Protein AF-A0A9Q3IUR4-F1 (afdb_monomer)

Radius of gyration: 12.96 Å; Cα contacts (8 Å, |Δi|>4): 60; chains: 1; bounding box: 29×23×28 Å

pLDDT: mean 78.47, std 7.34, range [48.78, 87.12]

Organism: NCBI:txid1389203

Solvent-accessible surface area (backbone atoms only — not comparable to full-atom values): 3686 Å² total; per-residue (Å²): 133,51,76,78,48,74,49,77,52,78,44,77,45,87,46,101,91,48,72,47,77,42,78,50,78,42,77,41,49,77,75,65,91,63,98,70,83,87,80,54,70,66,57,28,60,75,70,69,56,78,88,79,134

Mean predicted aligned error: 6.79 Å

Nearest PDB structures (foldseek):
  2znh-assembly1_A  TM=3.831E-01  e=1.965E+00  Homo sapiens
  2znh-assembly1_B  TM=3.991E-01  e=2.098E+00  Homo sapiens
  7v63-assembly1_B  TM=5.528E-01  e=6.819E+00  Homo sapiens
  6o7x-assembly1_M  TM=3.445E-01  e=2.240E+00  Saccharomyces cerevisiae S288C
  6vmd-assembly1_g  TM=4.578E-01  e=7.281E+00  Spinacia oleracea

Foldseek 3Di:
DDFPDKDWDWDWDQDPVGIQIDGDIDTHDPPDPDPDDDDDVVSCVVRVPDDDD

Structure (mmCIF, N/CA/C/O backbone):
data_AF-A0A9Q3IUR4-F1
#
_entry.id   AF-A0A9Q3IUR4-F1
#
loop_
_atom_site.group_PDB
_atom_site.id
_atom_site.type_symbol
_atom_site.label_atom_id
_atom_site.label_alt_id
_atom_site.label_comp_id
_atom_site.label_asym_id
_atom_site.label_entity_id
_atom_site.label_seq_id
_atom_site.pdbx_PDB_ins_code
_atom_site.Cartn_x
_atom_site.Cartn_y
_atom_site.Cartn_z
_atom_site.occupancy
_atom_site.B_iso_or_equiv
_atom_site.auth_seq_id
_atom_site.auth_comp_id
_atom_site.auth_asym_id
_atom_site.auth_atom_id
_atom_site.pdbx_PDB_model_num
ATOM 1 N N . MET A 1 1 ? 13.413 -15.576 -8.778 1.00 64.56 1 MET A N 1
ATOM 2 C CA . MET A 1 1 ? 12.640 -14.332 -8.594 1.00 64.56 1 MET A CA 1
ATOM 3 C C . MET A 1 1 ? 13.606 -13.167 -8.642 1.00 64.56 1 MET A C 1
ATOM 5 O O . MET A 1 1 ? 14.450 -13.067 -7.760 1.00 64.56 1 MET A O 1
ATOM 9 N N . THR A 1 2 ? 13.508 -12.339 -9.677 1.00 79.12 2 THR A N 1
ATOM 10 C CA . THR A 1 2 ? 14.339 -11.140 -9.859 1.00 79.12 2 THR A CA 1
ATOM 11 C C . THR A 1 2 ? 13.421 -9.924 -9.801 1.00 79.12 2 THR A C 1
ATOM 13 O O . THR A 1 2 ? 12.302 -9.984 -10.317 1.00 79.12 2 THR A O 1
ATOM 16 N N . SER A 1 3 ? 13.847 -8.844 -9.140 1.00 84.81 3 SER A N 1
ATOM 17 C CA . SER A 1 3 ? 13.108 -7.584 -9.202 1.00 84.81 3 SER A CA 1
ATOM 18 C C . SER A 1 3 ? 13.341 -6.928 -10.559 1.00 84.81 3 SER A C 1
ATOM 20 O O . SER A 1 3 ? 14.475 -6.814 -11.019 1.00 84.81 3 SER A O 1
ATOM 22 N N . ILE A 1 4 ? 12.259 -6.504 -11.206 1.00 87.12 4 ILE A N 1
ATOM 23 C CA . ILE A 1 4 ? 12.325 -5.786 -12.488 1.00 87.12 4 ILE A CA 1
ATOM 24 C C . ILE A 1 4 ? 12.303 -4.273 -12.257 1.00 87.12 4 ILE A C 1
ATOM 26 O O . ILE A 1 4 ? 12.697 -3.490 -13.117 1.00 87.12 4 ILE A O 1
ATOM 30 N N . GLY A 1 5 ? 11.838 -3.843 -11.086 1.00 85.44 5 GLY A N 1
ATOM 31 C CA . GLY A 1 5 ? 11.803 -2.441 -10.716 1.00 85.44 5 GLY A CA 1
ATOM 32 C C . GLY A 1 5 ? 10.911 -2.186 -9.517 1.00 85.44 5 GLY A C 1
ATOM 33 O O . GLY A 1 5 ? 10.463 -3.109 -8.832 1.00 85.44 5 GLY A O 1
ATOM 34 N N . THR A 1 6 ? 10.642 -0.906 -9.311 1.00 84.94 6 THR A N 1
ATOM 35 C CA . THR A 1 6 ? 9.870 -0.409 -8.184 1.00 84.94 6 THR A CA 1
ATOM 36 C C . THR A 1 6 ? 8.787 0.541 -8.677 1.00 84.94 6 THR A C 1
ATOM 38 O O . THR A 1 6 ? 9.047 1.380 -9.540 1.00 84.94 6 THR A O 1
ATOM 41 N N . ILE A 1 7 ? 7.586 0.451 -8.104 1.00 85.75 7 ILE A N 1
ATOM 42 C CA . ILE A 1 7 ? 6.526 1.447 -8.284 1.00 85.75 7 ILE A CA 1
ATOM 43 C C . ILE A 1 7 ? 6.103 2.022 -6.933 1.00 85.75 7 ILE A C 1
ATOM 45 O O . ILE A 1 7 ? 5.986 1.299 -5.949 1.00 85.75 7 ILE A O 1
ATOM 49 N N . ILE A 1 8 ? 5.827 3.322 -6.890 1.00 83.44 8 ILE A N 1
ATOM 50 C CA . ILE A 1 8 ? 5.216 3.969 -5.72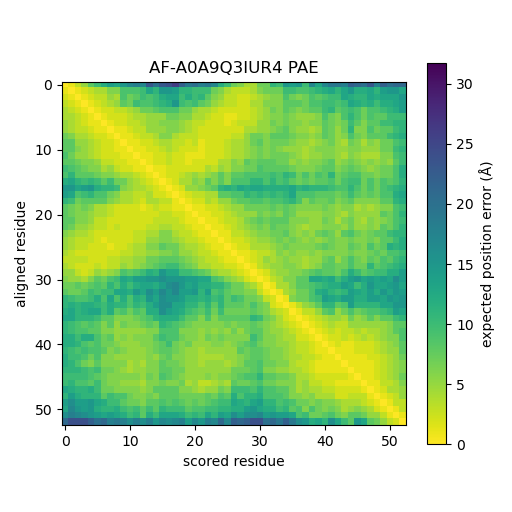6 1.00 83.44 8 ILE A CA 1
ATOM 51 C C . ILE A 1 8 ? 3.756 4.225 -6.070 1.00 83.44 8 ILE A C 1
ATOM 53 O O . ILE A 1 8 ? 3.454 4.865 -7.083 1.00 83.44 8 ILE A O 1
ATOM 57 N N . LYS A 1 9 ? 2.837 3.718 -5.247 1.00 82.44 9 LYS A N 1
ATOM 58 C CA . LYS A 1 9 ? 1.402 3.904 -5.470 1.00 82.44 9 LYS A CA 1
ATOM 59 C C . LYS A 1 9 ? 0.684 4.154 -4.156 1.00 82.44 9 LYS A C 1
ATOM 61 O O . LYS A 1 9 ? 0.771 3.342 -3.242 1.00 82.44 9 LYS A O 1
ATOM 66 N N . GLU A 1 10 ? -0.058 5.259 -4.095 1.00 85.62 10 GLU A N 1
ATOM 67 C CA . GLU A 1 10 ? -0.925 5.543 -2.952 1.00 85.62 10 GLU A CA 1
ATOM 68 C C . GLU A 1 10 ? -2.029 4.484 -2.854 1.00 85.62 10 GLU A C 1
ATOM 70 O O . GLU A 1 10 ? -2.687 4.154 -3.847 1.00 85.62 10 GLU A O 1
ATOM 75 N N . ILE A 1 11 ? -2.248 3.982 -1.640 1.00 85.06 11 ILE A N 1
ATOM 76 C CA . ILE A 1 11 ? -3.381 3.128 -1.299 1.00 85.06 11 ILE A CA 1
ATOM 77 C C . ILE A 1 11 ? -4.196 3.807 -0.221 1.00 85.06 11 ILE A C 1
ATOM 79 O O . ILE A 1 11 ? -3.684 4.202 0.825 1.00 85.06 11 ILE A O 1
ATOM 83 N N . ILE A 1 12 ? -5.497 3.885 -0.470 1.00 85.75 12 ILE A N 1
ATOM 84 C CA . ILE A 1 12 ? -6.459 4.442 0.466 1.00 85.75 12 ILE A CA 1
ATOM 85 C C . ILE A 1 12 ? -7.314 3.294 0.992 1.00 85.75 12 ILE A C 1
ATOM 87 O O . ILE A 1 12 ? -8.072 2.684 0.240 1.00 85.75 12 ILE A O 1
ATOM 91 N N . ILE A 1 13 ? -7.191 3.010 2.287 1.00 83.69 13 ILE A N 1
ATOM 92 C CA . ILE A 1 13 ? -7.998 2.004 2.977 1.00 83.69 13 ILE A CA 1
ATOM 93 C C . ILE A 1 13 ? -9.087 2.729 3.777 1.00 83.69 13 ILE A C 1
ATOM 95 O O . ILE A 1 13 ? -8.762 3.528 4.664 1.00 83.69 13 ILE A O 1
ATOM 99 N N . PRO A 1 14 ? -10.378 2.480 3.502 1.00 80.25 14 PRO A N 1
ATOM 100 C CA . PRO A 1 14 ? -11.455 3.045 4.300 1.00 80.25 14 PRO A CA 1
ATOM 101 C C . PRO A 1 14 ? -11.458 2.412 5.696 1.00 80.25 14 PRO A C 1
ATOM 103 O O . PRO A 1 14 ? -11.478 1.190 5.838 1.00 80.25 14 PRO A O 1
ATOM 106 N N . HIS A 1 15 ? -11.463 3.238 6.740 1.00 79.12 15 HIS A N 1
ATOM 107 C CA . HIS A 1 15 ? -11.528 2.798 8.131 1.00 79.12 15 HIS A CA 1
ATOM 108 C C . HIS A 1 15 ? -12.670 3.512 8.874 1.00 79.12 15 HIS A C 1
ATOM 110 O O . HIS A 1 15 ? -13.113 4.604 8.518 1.00 79.12 15 HIS A O 1
ATOM 116 N N . ARG A 1 16 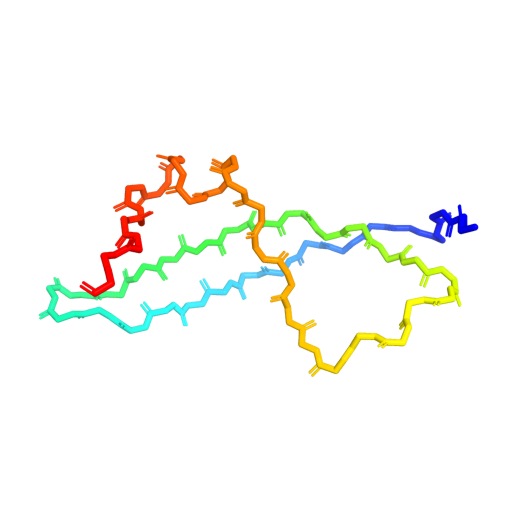? -13.187 2.894 9.944 1.00 75.00 16 ARG A N 1
ATOM 117 C CA . ARG A 1 16 ? -14.382 3.390 10.660 1.00 75.00 16 ARG A CA 1
ATOM 118 C C . ARG A 1 16 ? -14.217 4.798 11.249 1.00 75.00 16 ARG A C 1
ATOM 120 O O . ARG A 1 16 ? -15.211 5.464 11.506 1.00 75.00 16 ARG A O 1
ATOM 127 N N . LYS A 1 17 ? -12.977 5.239 11.480 1.00 80.31 17 LYS A N 1
ATOM 128 C CA . LYS A 1 17 ? -12.631 6.563 12.032 1.00 80.31 17 LYS A CA 1
ATOM 129 C C . LYS A 1 17 ? -12.070 7.544 10.985 1.00 80.31 17 LYS A C 1
ATOM 131 O O . LYS A 1 17 ? -11.597 8.609 11.362 1.00 80.31 17 LYS A O 1
ATOM 136 N N . GLY A 1 18 ? -12.086 7.189 9.698 1.00 81.06 18 GLY A N 1
ATOM 137 C CA . GLY A 1 18 ? -11.490 7.973 8.611 1.00 81.06 18 GLY A CA 1
ATOM 138 C C . GLY A 1 18 ? -10.762 7.093 7.596 1.00 81.06 18 GLY A C 1
ATOM 139 O O . GLY A 1 18 ? -10.810 5.874 7.680 1.00 81.06 18 GLY A O 1
ATOM 140 N N . ASN A 1 19 ? -10.063 7.691 6.638 1.00 82.81 19 ASN A N 1
ATOM 141 C CA . ASN A 1 19 ? -9.294 6.930 5.651 1.00 82.81 19 ASN A CA 1
ATOM 142 C C . ASN A 1 19 ? -7.834 6.798 6.091 1.00 82.81 19 ASN A C 1
ATOM 144 O O . ASN A 1 19 ? -7.225 7.784 6.503 1.00 82.81 19 ASN A O 1
ATOM 148 N N . ILE A 1 20 ? -7.265 5.604 5.950 1.00 83.44 20 ILE A N 1
ATOM 149 C CA . ILE A 1 20 ? -5.826 5.376 6.083 1.00 83.44 20 ILE A CA 1
ATOM 150 C C . ILE A 1 20 ? -5.218 5.550 4.693 1.00 83.44 20 ILE A C 1
ATOM 152 O O . ILE A 1 20 ? -5.630 4.877 3.750 1.00 83.44 20 ILE A O 1
ATOM 156 N N . ARG A 1 21 ? -4.258 6.467 4.559 1.00 86.06 21 ARG A N 1
ATOM 157 C CA . ARG A 1 21 ? -3.495 6.664 3.323 1.00 86.06 21 ARG A CA 1
ATOM 158 C C . ARG A 1 21 ? -2.102 6.085 3.500 1.00 86.06 21 ARG A C 1
ATOM 160 O O . ARG A 1 21 ? -1.364 6.512 4.385 1.00 86.06 21 ARG A O 1
ATOM 167 N N . LEU A 1 22 ? -1.768 5.119 2.661 1.00 84.75 22 LEU A N 1
ATOM 168 C CA .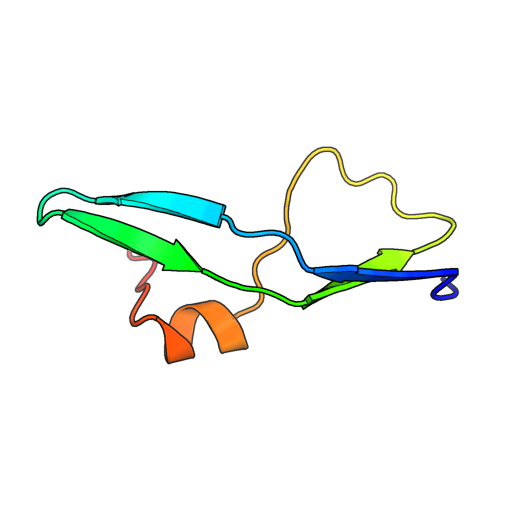 LEU A 1 22 ? -0.472 4.468 2.603 1.00 84.75 22 LEU A CA 1
ATOM 169 C C . LEU A 1 22 ? 0.236 4.960 1.339 1.00 84.75 22 LEU A C 1
ATOM 171 O O . LEU A 1 22 ? -0.375 4.957 0.274 1.00 84.75 22 LEU A O 1
ATOM 175 N N . ASN A 1 23 ? 1.522 5.300 1.433 1.00 84.81 23 ASN A N 1
ATOM 176 C CA . ASN A 1 23 ? 2.371 5.561 0.262 1.00 84.81 23 ASN A CA 1
ATOM 177 C C . ASN A 1 23 ? 3.482 4.507 0.138 1.00 84.81 23 ASN A C 1
ATOM 179 O O . ASN A 1 23 ? 4.657 4.846 0.269 1.00 84.81 23 ASN A O 1
ATOM 183 N N . PRO A 1 24 ? 3.127 3.224 -0.040 1.00 81.38 24 PRO A N 1
ATOM 184 C CA . PRO A 1 24 ? 4.102 2.156 -0.093 1.00 81.38 24 PRO A CA 1
ATOM 185 C C . PRO A 1 24 ? 4.877 2.129 -1.405 1.00 81.38 24 PRO A C 1
ATOM 187 O O . PRO A 1 24 ? 4.374 2.435 -2.493 1.00 81.38 24 PRO A O 1
ATOM 190 N N . GLU A 1 25 ? 6.118 1.693 -1.259 1.00 84.19 25 GLU A N 1
ATOM 191 C CA . GLU A 1 25 ? 7.006 1.308 -2.337 1.00 84.19 25 GLU A CA 1
ATOM 192 C C . GLU A 1 25 ? 6.813 -0.188 -2.634 1.00 84.19 25 GLU A C 1
ATOM 194 O O . GLU A 1 25 ? 7.006 -1.037 -1.762 1.00 84.19 25 GLU A O 1
ATOM 199 N N . PHE A 1 26 ? 6.409 -0.517 -3.862 1.00 81.50 26 PHE A N 1
ATOM 200 C CA . PHE A 1 26 ? 6.219 -1.891 -4.321 1.00 81.50 26 PHE A CA 1
ATOM 201 C C . PHE A 1 26 ? 7.377 -2.336 -5.189 1.00 81.50 26 PHE A C 1
ATOM 203 O O . PHE A 1 26 ? 7.669 -1.712 -6.208 1.00 81.50 26 PHE A O 1
ATOM 210 N N . VAL A 1 27 ? 7.960 -3.477 -4.840 1.00 83.81 27 VAL A N 1
ATOM 211 C CA . VAL A 1 27 ? 8.923 -4.169 -5.694 1.00 83.81 27 VAL A CA 1
ATOM 212 C C . VAL A 1 27 ? 8.159 -5.055 -6.676 1.00 83.81 27 VAL A C 1
ATOM 214 O O . VAL A 1 27 ? 7.423 -5.956 -6.272 1.00 83.81 27 VAL A O 1
ATOM 217 N N . VAL A 1 28 ? 8.335 -4.802 -7.971 1.00 80.44 28 VAL A N 1
ATOM 218 C CA . VAL A 1 28 ? 7.756 -5.615 -9.045 1.00 80.44 28 VAL A CA 1
ATOM 219 C C . VAL A 1 28 ? 8.688 -6.789 -9.322 1.00 80.44 28 VAL A C 1
ATOM 221 O O . VAL A 1 28 ? 9.878 -6.601 -9.587 1.00 80.44 28 VAL A O 1
ATOM 224 N N . LEU A 1 29 ? 8.150 -8.005 -9.257 1.00 85.75 29 LEU A N 1
ATOM 225 C CA . LEU A 1 29 ? 8.893 -9.245 -9.480 1.00 85.75 29 LEU A CA 1
ATOM 226 C C . LEU A 1 29 ? 8.501 -9.856 -10.829 1.00 85.75 29 LEU A C 1
ATOM 228 O O . LEU A 1 29 ? 7.315 -9.925 -11.140 1.00 85.75 29 LEU A O 1
ATOM 232 N N . ASP A 1 30 ? 9.494 -10.343 -11.574 1.00 81.44 30 ASP A N 1
ATOM 233 C CA . ASP A 1 30 ? 9.354 -10.877 -12.948 1.00 81.44 30 ASP A CA 1
ATOM 234 C C . ASP A 1 30 ? 8.396 -12.062 -13.076 1.00 81.44 30 ASP A C 1
ATOM 236 O O . ASP A 1 30 ? 7.741 -12.244 -14.092 1.00 81.44 30 ASP A O 1
ATOM 240 N N . ASP A 1 31 ? 8.249 -12.819 -11.993 1.00 75.06 31 ASP A N 1
ATOM 241 C CA . ASP A 1 31 ? 7.506 -14.080 -11.969 1.00 75.06 31 ASP A CA 1
ATOM 242 C C . ASP A 1 31 ? 6.461 -14.111 -10.837 1.00 75.06 31 ASP A C 1
ATOM 244 O O . ASP A 1 31 ? 6.086 -15.164 -10.315 1.00 75.06 31 ASP A O 1
ATOM 248 N N . ALA A 1 32 ? 6.015 -12.938 -10.368 1.00 71.00 32 ALA A N 1
ATOM 249 C CA . ALA A 1 32 ? 4.984 -12.878 -9.336 1.00 71.00 32 ALA A CA 1
ATOM 250 C C . ALA A 1 32 ? 3.589 -13.126 -9.927 1.00 71.00 32 ALA A C 1
ATOM 252 O O . ALA A 1 32 ? 2.904 -12.208 -10.372 1.00 71.00 32 ALA A O 1
ATOM 253 N N . HIS A 1 33 ? 3.110 -14.365 -9.820 1.00 66.75 33 HIS A N 1
ATOM 254 C CA . HIS A 1 33 ? 1.698 -14.715 -10.012 1.00 66.75 33 HIS A CA 1
ATOM 255 C C . HIS A 1 33 ? 0.857 -14.370 -8.774 1.00 66.75 33 HIS A C 1
ATOM 257 O O . HIS A 1 33 ? 0.262 -15.238 -8.139 1.00 66.75 33 HIS A O 1
ATOM 263 N N . ILE A 1 34 ? 0.822 -13.094 -8.394 1.00 66.00 34 ILE A N 1
ATOM 264 C CA . ILE A 1 34 ? 0.013 -12.621 -7.270 1.00 66.00 34 ILE A CA 1
ATOM 265 C C . ILE A 1 34 ? -1.130 -11.766 -7.830 1.00 66.00 34 ILE A C 1
ATOM 267 O O . ILE A 1 34 ? -0.901 -10.731 -8.442 1.00 66.00 34 ILE A O 1
ATOM 271 N N . GLN A 1 35 ? -2.378 -12.189 -7.604 1.00 64.56 35 GLN A N 1
ATOM 272 C CA . GLN A 1 35 ? -3.587 -11.440 -7.998 1.00 64.56 35 GLN A CA 1
ATOM 273 C C . GLN A 1 35 ? -3.983 -10.341 -6.993 1.00 64.56 35 GLN A C 1
ATOM 275 O O . GLN A 1 35 ? -5.066 -9.769 -7.080 1.00 64.56 35 GLN A O 1
ATOM 280 N N . GLY A 1 36 ? -3.131 -10.069 -6.008 1.00 65.00 36 GLY A N 1
ATOM 281 C CA . GLY A 1 36 ? -3.415 -9.170 -4.899 1.00 65.00 36 GLY A CA 1
ATOM 282 C C . GLY A 1 36 ? -2.227 -8.304 -4.505 1.00 65.00 36 GLY A C 1
ATOM 283 O O . GLY A 1 36 ? -1.155 -8.335 -5.102 1.00 65.00 36 GLY A O 1
ATOM 284 N N . LEU A 1 37 ? -2.434 -7.514 -3.463 1.00 70.56 37 LEU A N 1
ATOM 285 C CA . LEU A 1 37 ? -1.388 -6.715 -2.858 1.00 70.56 37 LEU A CA 1
ATOM 286 C C . LEU A 1 37 ? -0.914 -7.393 -1.576 1.00 70.56 37 LEU A C 1
ATOM 288 O O . LEU A 1 37 ? -1.721 -7.638 -0.680 1.00 70.56 37 LEU A O 1
ATOM 292 N N . LEU A 1 38 ? 0.386 -7.649 -1.459 1.00 72.62 38 LEU A N 1
ATOM 293 C CA . LEU A 1 38 ? 0.978 -8.068 -0.193 1.00 72.62 38 LEU A CA 1
ATOM 294 C C . LEU A 1 38 ? 1.475 -6.834 0.554 1.00 72.62 38 LEU A C 1
ATOM 296 O O . LEU A 1 38 ? 2.441 -6.196 0.145 1.00 72.62 38 LEU A O 1
ATOM 300 N N . LEU A 1 39 ? 0.800 -6.502 1.652 1.00 76.50 39 LEU A N 1
ATOM 301 C CA . LEU A 1 39 ? 1.259 -5.477 2.579 1.00 76.50 39 LEU A CA 1
ATOM 302 C C . LEU A 1 39 ? 2.088 -6.146 3.678 1.00 76.50 39 LEU A C 1
ATOM 304 O O . LEU A 1 39 ? 1.552 -6.914 4.482 1.00 76.50 39 LEU A O 1
ATOM 308 N N . GLY A 1 40 ? 3.388 -5.861 3.699 1.00 76.88 40 GLY A N 1
ATOM 309 C CA . GLY A 1 40 ? 4.307 -6.387 4.704 1.00 76.88 40 GLY A CA 1
ATOM 310 C C . GLY A 1 40 ? 3.968 -5.933 6.128 1.00 76.88 40 GLY A C 1
ATOM 311 O O . GLY A 1 40 ? 3.263 -4.945 6.358 1.00 76.88 40 GLY A O 1
ATOM 312 N N . THR A 1 41 ? 4.479 -6.671 7.116 1.00 80.75 41 THR A N 1
ATOM 313 C CA . THR A 1 41 ? 4.270 -6.378 8.546 1.00 80.75 41 THR A CA 1
ATOM 314 C C . THR A 1 41 ? 4.930 -5.072 9.000 1.00 80.75 41 THR A C 1
ATOM 316 O O . THR A 1 41 ? 4.546 -4.499 10.014 1.00 80.75 41 THR A O 1
ATOM 31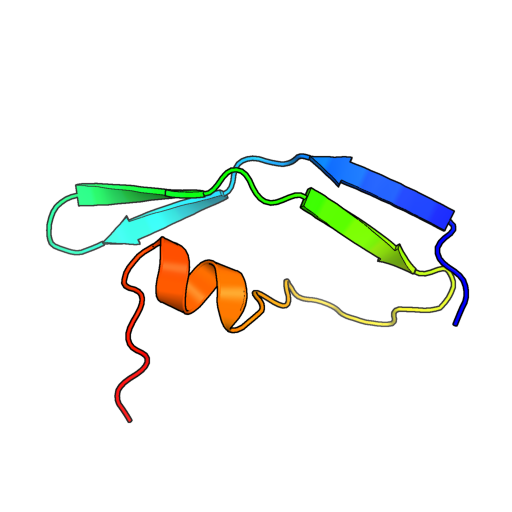9 N N . ASP A 1 42 ? 5.933 -4.603 8.266 1.00 79.81 42 ASP A N 1
ATOM 320 C CA . ASP A 1 42 ? 6.575 -3.297 8.421 1.00 79.81 42 ASP A CA 1
ATOM 321 C C . ASP A 1 42 ? 5.585 -2.146 8.202 1.00 79.81 42 ASP A C 1
ATOM 323 O O . ASP A 1 42 ? 5.439 -1.286 9.071 1.00 79.81 42 ASP A O 1
ATOM 327 N N . TYR A 1 43 ? 4.830 -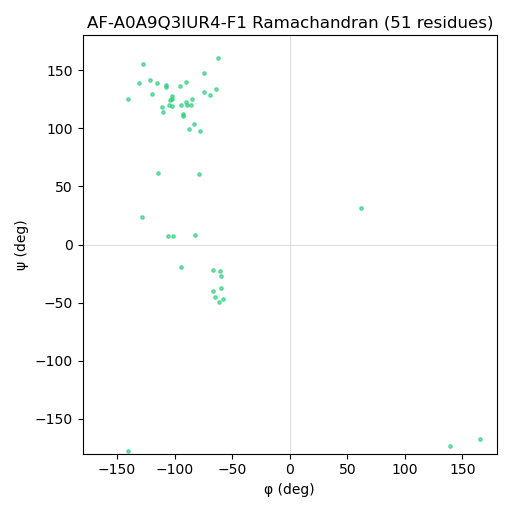2.187 7.103 1.00 77.94 43 TYR A N 1
ATOM 328 C CA . TYR A 1 43 ? 3.765 -1.226 6.822 1.00 77.94 43 TYR A CA 1
ATOM 329 C C . TYR A 1 43 ? 2.609 -1.367 7.813 1.00 77.94 43 TYR A C 1
ATOM 331 O O . TYR A 1 43 ? 2.087 -0.364 8.294 1.00 77.94 43 TYR A O 1
ATOM 339 N N . GLN A 1 44 ? 2.241 -2.594 8.188 1.00 78.31 44 GLN A N 1
ATOM 340 C CA . GLN A 1 44 ? 1.200 -2.807 9.199 1.00 78.31 44 GLN A CA 1
ATOM 341 C C . GLN A 1 44 ? 1.564 -2.119 10.524 1.00 78.31 44 GLN A C 1
ATOM 343 O O . GLN A 1 44 ? 0.767 -1.348 11.054 1.00 78.31 44 GLN A O 1
ATOM 348 N N . ARG A 1 45 ? 2.803 -2.293 11.005 1.00 79.06 45 ARG A N 1
ATOM 349 C CA . ARG A 1 45 ? 3.304 -1.620 12.215 1.00 79.06 45 ARG A CA 1
ATOM 350 C C . ARG A 1 45 ? 3.400 -0.106 12.058 1.00 79.06 45 ARG A C 1
ATOM 352 O O . ARG A 1 45 ? 2.987 0.615 12.960 1.00 79.06 45 ARG A O 1
ATOM 359 N N . MET A 1 46 ? 3.929 0.380 10.933 1.00 80.38 46 MET A N 1
ATOM 360 C CA . MET A 1 46 ? 4.096 1.816 10.679 1.00 80.38 46 MET A CA 1
ATOM 361 C C . MET A 1 46 ? 2.760 2.567 10.710 1.00 80.38 46 MET A C 1
ATOM 363 O O . MET A 1 46 ? 2.692 3.687 11.211 1.00 80.38 46 MET A O 1
ATOM 367 N N . TYR A 1 47 ? 1.699 1.939 10.204 1.00 78.38 47 TYR A N 1
ATOM 368 C CA . TYR A 1 47 ? 0.375 2.546 10.097 1.00 78.38 47 TYR A CA 1
ATOM 369 C C . TYR A 1 47 ? -0.603 2.105 11.196 1.00 78.38 47 TYR A C 1
ATOM 371 O O . TYR A 1 47 ? -1.780 2.459 11.136 1.00 78.38 47 TYR A O 1
ATOM 379 N N . GLY A 1 48 ? -0.131 1.363 12.205 1.00 77.44 48 GLY A N 1
ATOM 380 C CA . GLY A 1 48 ? -0.957 0.902 13.326 1.00 77.44 48 GLY A CA 1
ATOM 381 C C . GLY A 1 48 ? -2.105 -0.018 12.903 1.00 77.44 48 GLY A C 1
ATOM 382 O O . GLY A 1 48 ? -3.180 0.018 13.499 1.00 77.44 48 GLY A O 1
ATOM 383 N N . ILE A 1 49 ? -1.904 -0.796 11.837 1.00 79.56 49 ILE A N 1
ATOM 384 C CA . ILE A 1 49 ? -2.860 -1.799 11.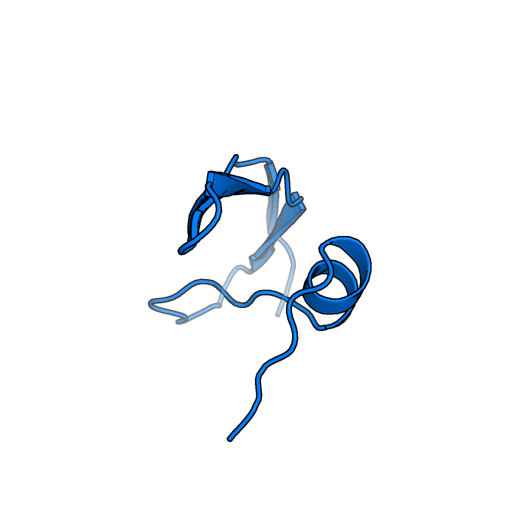375 1.00 79.56 49 ILE A CA 1
ATOM 385 C C . ILE A 1 49 ? -2.635 -3.061 12.203 1.00 79.56 49 ILE A C 1
ATOM 387 O O . ILE A 1 49 ? -1.698 -3.815 11.950 1.00 79.56 49 ILE A O 1
ATOM 391 N N . ASP A 1 50 ? -3.524 -3.301 13.161 1.00 75.50 50 ASP A N 1
ATOM 392 C CA . ASP A 1 50 ? -3.584 -4.568 13.879 1.00 75.50 50 ASP A CA 1
ATOM 393 C C . ASP A 1 50 ? -4.614 -5.494 13.223 1.00 75.50 50 ASP A C 1
ATOM 395 O O . ASP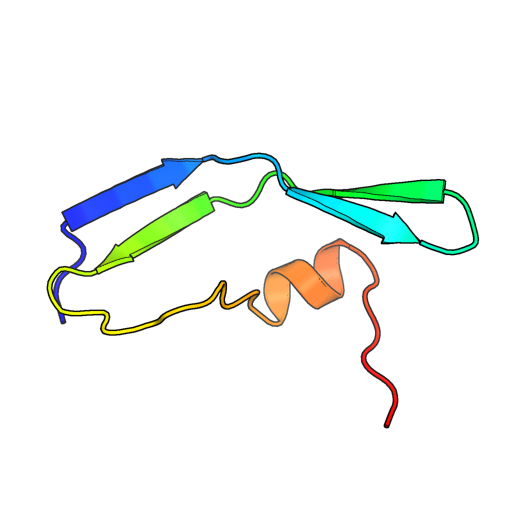 A 1 50 ? -5.806 -5.181 13.136 1.00 75.50 50 ASP A O 1
ATOM 399 N N . ILE A 1 51 ? -4.147 -6.652 12.755 1.00 69.62 51 ILE A N 1
ATOM 400 C CA . ILE A 1 51 ? -5.004 -7.728 12.254 1.00 69.62 51 ILE A CA 1
ATOM 401 C C . ILE A 1 51 ? -5.383 -8.596 13.456 1.00 69.62 51 ILE A C 1
ATOM 403 O O . ILE A 1 51 ? -4.595 -9.427 13.904 1.00 69.62 51 ILE A O 1
ATOM 407 N N . TYR A 1 52 ? -6.579 -8.379 13.998 1.00 74.38 52 TYR A N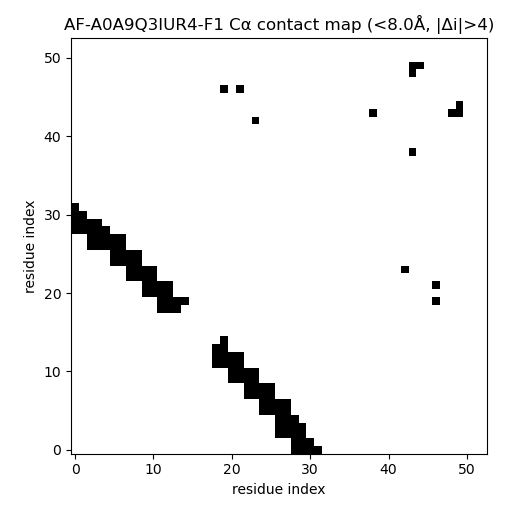 1
ATOM 408 C CA . TYR A 1 52 ? -7.164 -9.251 15.017 1.00 74.38 52 TYR A CA 1
ATOM 409 C C . TYR A 1 52 ? -7.978 -10.360 14.330 1.00 74.38 52 TYR A C 1
ATOM 411 O O . TYR A 1 52 ? -8.650 -10.090 13.333 1.00 74.38 52 TYR A O 1
ATOM 419 N N . ASN A 1 53 ? -7.887 -11.589 14.847 1.00 48.78 53 ASN A N 1
ATOM 420 C CA . ASN A 1 53 ? -8.633 -12.757 14.364 1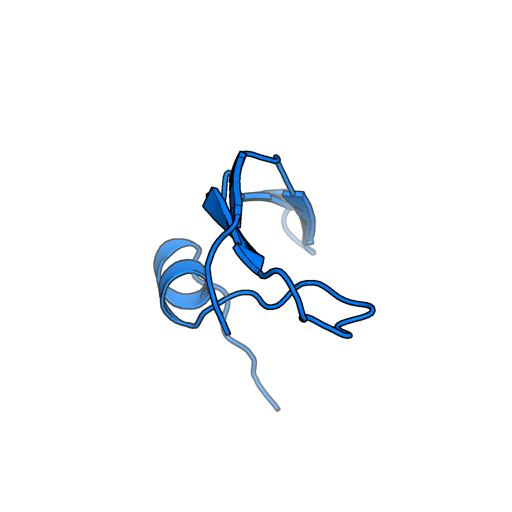.00 48.78 53 ASN A CA 1
ATOM 421 C C . ASN A 1 53 ? -9.997 -12.864 15.054 1.00 48.78 53 ASN A C 1
ATOM 423 O O . ASN A 1 53 ? -10.027 -12.647 16.288 1.00 48.78 53 ASN A O 1
#

Sequence (53 aa):
MTSIGTIIKEIIIPHRKGNIRLNPEFVVLDDAHIQGLLLGTDYQRMYGIDIYN

Secondary structure (DSSP, 8-state):
--EEEEEE--EEEEETTEEEEE-PEEEEETT---SS----HHHHHHTT-----